Protein AF-A0A450XUZ6-F1 (afdb_monomer_lite)

Radius of gyration: 11.11 Å; chains: 1; bounding box: 23×17×30 Å

pLDDT: mean 81.99, std 12.64, range [54.19, 96.06]

Organism: NCBI:txid2126335

Secondary structure (DSSP, 8-state):
-HHHHHHHHHHHHHHHTS--SEE---S-TTTEEE--SS-PEEPHHHHHHHHHHT-EE--

Sequence (59 aa):
GLPDWISSHVRTFEFFGGVTQLLVPDNLKSAVSRADRYAPQINPTYAELAHHYGTAVLP

Foldseek 3Di:
DLVVVLVVQVVVCVVVVAHDQEAEDPPPCSQFVDDDPPDTHGDPVNVVSCVVRVHYYDD

Structure (mmCIF, N/CA/C/O backbone):
data_AF-A0A450XUZ6-F1
#
_entry.id   AF-A0A450XUZ6-F1
#
loop_
_atom_site.group_PDB
_atom_site.id
_atom_site.type_symbol
_atom_site.label_atom_id
_atom_site.label_alt_id
_atom_site.label_comp_id
_atom_site.label_asym_id
_atom_site.label_entity_id
_atom_site.label_seq_id
_atom_site.pdbx_PDB_ins_code
_atom_site.Cartn_x
_atom_site.Cartn_y
_atom_site.Cartn_z
_atom_site.occupancy
_atom_site.B_iso_or_equiv
_atom_site.auth_seq_id
_atom_site.auth_comp_id
_atom_site.auth_asym_id
_atom_site.auth_atom_id
_atom_site.pdbx_PDB_model_num
ATOM 1 N N . GLY A 1 1 ? 11.258 6.919 2.620 1.00 78.12 1 GLY A N 1
ATOM 2 C CA . GLY A 1 1 ? 11.610 5.625 1.987 1.00 78.12 1 GLY A CA 1
ATOM 3 C C . GLY A 1 1 ? 10.462 4.638 2.128 1.00 78.12 1 GLY A C 1
ATOM 4 O O . GLY A 1 1 ? 9.368 5.065 2.472 1.00 78.12 1 GLY A O 1
ATOM 5 N N . LEU A 1 2 ? 10.683 3.340 1.878 1.00 81.81 2 LEU A N 1
ATOM 6 C CA . LEU A 1 2 ? 9.648 2.299 2.023 1.00 81.81 2 LEU A CA 1
ATOM 7 C C . LEU A 1 2 ? 9.018 2.247 3.436 1.00 81.81 2 LEU A C 1
ATOM 9 O O . LEU A 1 2 ? 7.793 2.213 3.510 1.00 81.81 2 LEU A O 1
ATOM 13 N N . PRO A 1 3 ? 9.781 2.332 4.547 1.00 87.12 3 PRO A N 1
ATOM 14 C CA . PRO A 1 3 ? 9.188 2.318 5.889 1.00 87.12 3 PRO A CA 1
ATOM 15 C C . PRO A 1 3 ? 8.230 3.490 6.144 1.00 87.12 3 PRO A C 1
ATOM 17 O O . PRO A 1 3 ? 7.136 3.296 6.669 1.00 87.12 3 PRO A O 1
ATOM 20 N N . ASP A 1 4 ? 8.601 4.696 5.704 1.00 88.56 4 ASP A N 1
ATOM 21 C CA . ASP A 1 4 ? 7.762 5.892 5.863 1.00 88.56 4 ASP A CA 1
ATOM 22 C C . ASP A 1 4 ? 6.474 5.792 5.037 1.00 88.56 4 ASP A C 1
ATOM 24 O O . ASP A 1 4 ? 5.416 6.244 5.471 1.00 88.56 4 ASP A O 1
ATOM 28 N N . TRP A 1 5 ? 6.555 5.168 3.856 1.00 88.50 5 TRP A N 1
ATOM 29 C CA . TRP A 1 5 ? 5.416 4.945 2.965 1.00 88.50 5 TRP A CA 1
ATOM 30 C C . TRP A 1 5 ? 4.383 4.004 3.592 1.00 88.50 5 TRP A C 1
ATOM 32 O O . TRP A 1 5 ? 3.192 4.318 3.624 1.00 88.50 5 TRP A O 1
ATOM 42 N N . ILE A 1 6 ? 4.854 2.886 4.150 1.00 91.38 6 ILE A N 1
ATOM 43 C CA . ILE A 1 6 ? 4.025 1.912 4.867 1.00 91.38 6 ILE A CA 1
ATOM 44 C C . ILE A 1 6 ? 3.411 2.550 6.115 1.00 91.38 6 ILE A C 1
ATOM 46 O O . ILE A 1 6 ? 2.198 2.498 6.296 1.00 91.3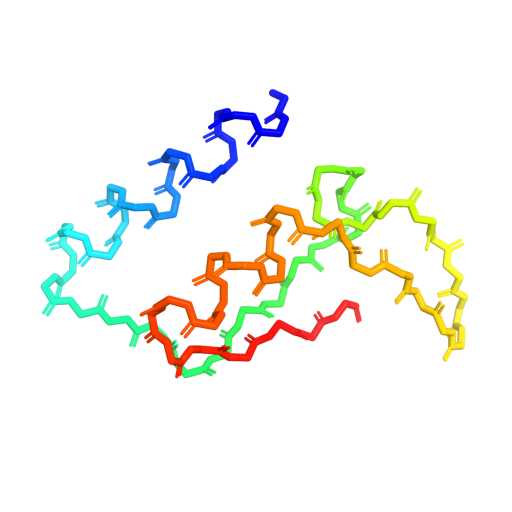8 6 ILE A O 1
ATOM 50 N N . SER A 1 7 ? 4.222 3.220 6.941 1.00 92.62 7 SER A N 1
ATOM 51 C CA . SER A 1 7 ? 3.730 3.867 8.163 1.00 92.62 7 SER A CA 1
ATOM 52 C C . SER A 1 7 ? 2.700 4.961 7.872 1.00 92.62 7 SER A C 1
ATOM 54 O O . SER A 1 7 ? 1.744 5.110 8.631 1.00 92.62 7 SER A O 1
ATOM 56 N N . SER A 1 8 ? 2.853 5.690 6.765 1.00 93.75 8 SER A N 1
ATOM 57 C CA . SER A 1 8 ? 1.861 6.678 6.336 1.00 93.75 8 SER A CA 1
ATOM 58 C C . SER A 1 8 ? 0.516 6.024 6.017 1.00 93.75 8 SER A C 1
ATOM 60 O O . SER A 1 8 ? -0.496 6.503 6.511 1.00 93.75 8 SER A O 1
ATOM 62 N N . HIS A 1 9 ? 0.494 4.897 5.291 1.00 92.62 9 HIS A N 1
ATOM 63 C CA . HIS A 1 9 ? -0.754 4.180 4.986 1.00 92.62 9 HIS A CA 1
ATOM 64 C C . HIS A 1 9 ? -1.448 3.660 6.246 1.00 92.62 9 HIS A C 1
ATOM 66 O O . HIS A 1 9 ? -2.655 3.831 6.383 1.00 92.62 9 HIS A O 1
ATOM 72 N N . VAL A 1 10 ? -0.690 3.091 7.190 1.00 94.50 10 VAL A N 1
ATOM 73 C CA . VAL A 1 10 ? -1.233 2.636 8.482 1.00 94.50 10 VAL A CA 1
ATOM 74 C C . VAL A 1 10 ? -1.928 3.790 9.210 1.00 94.50 10 VAL A C 1
ATOM 76 O O . VAL A 1 10 ? -3.101 3.680 9.557 1.00 94.50 10 VAL A O 1
ATOM 79 N N . ARG A 1 11 ? -1.247 4.935 9.349 1.00 96.06 11 ARG A N 1
ATOM 80 C CA . ARG A 1 11 ? -1.812 6.135 9.990 1.00 96.06 11 ARG A CA 1
ATOM 81 C C . ARG A 1 11 ? -3.026 6.676 9.242 1.00 96.06 11 ARG A C 1
ATOM 83 O O . ARG A 1 11 ? -3.962 7.161 9.865 1.00 96.06 11 ARG A O 1
ATOM 90 N N . THR A 1 12 ? -3.016 6.614 7.913 1.00 94.69 12 THR A N 1
ATOM 91 C CA . THR A 1 12 ? -4.154 7.009 7.081 1.00 94.69 12 THR A CA 1
ATOM 92 C C . THR A 1 12 ? -5.365 6.122 7.355 1.00 94.69 12 THR A C 1
ATOM 94 O O . THR A 1 12 ? -6.451 6.649 7.586 1.00 94.69 12 THR A O 1
ATOM 97 N N . PHE A 1 13 ? -5.194 4.799 7.384 1.00 94.81 13 PHE A N 1
ATOM 98 C CA . PHE A 1 13 ? -6.292 3.877 7.676 1.00 94.81 13 PHE A CA 1
ATOM 99 C C . PHE A 1 13 ? -6.837 4.058 9.094 1.00 94.81 13 PHE A C 1
ATOM 101 O O . PHE A 1 13 ? -8.051 4.076 9.287 1.00 94.81 13 PHE A O 1
ATOM 108 N N . GLU A 1 14 ? -5.957 4.266 10.076 1.00 94.62 14 GLU A N 1
ATOM 109 C CA . GLU A 1 14 ? -6.349 4.588 11.453 1.00 94.62 14 GLU A CA 1
ATOM 110 C C . GLU A 1 14 ? -7.141 5.896 11.529 1.00 94.62 14 GLU A C 1
ATOM 112 O O . GLU A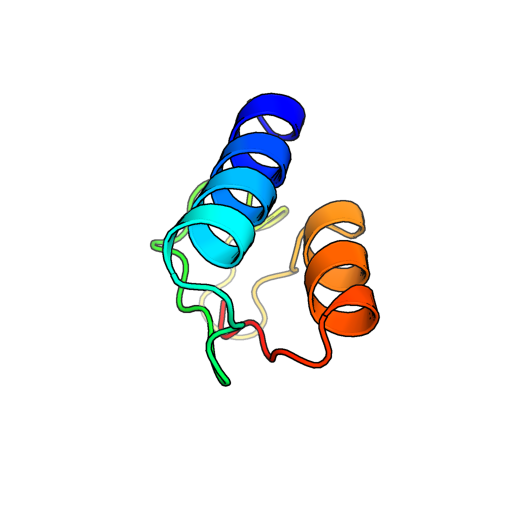 1 14 ? -8.201 5.939 12.149 1.00 94.62 14 GLU A O 1
ATOM 117 N N . PHE A 1 15 ? -6.664 6.951 10.862 1.00 94.75 15 PHE A N 1
ATOM 118 C CA . PHE A 1 15 ? -7.320 8.257 10.850 1.00 94.75 15 PHE A CA 1
ATOM 119 C C . PHE A 1 15 ? -8.732 8.196 10.258 1.00 94.75 15 PHE A C 1
ATOM 121 O O . PHE A 1 15 ? -9.656 8.800 10.800 1.00 94.75 15 PHE A O 1
ATOM 128 N N . PHE A 1 16 ? -8.912 7.457 9.162 1.00 92.75 16 PHE A N 1
ATOM 129 C CA . PHE A 1 16 ? -10.219 7.291 8.526 1.00 92.75 16 PHE A CA 1
ATOM 130 C C . PHE A 1 16 ? -11.088 6.206 9.181 1.00 92.75 16 PHE A C 1
ATOM 132 O O . PHE A 1 16 ? -12.263 6.089 8.836 1.00 92.75 16 PHE A O 1
ATOM 139 N N . GLY A 1 17 ? -10.543 5.420 10.116 1.00 93.25 17 GLY A N 1
ATOM 140 C CA . GLY A 1 17 ? -11.245 4.302 10.751 1.00 93.25 17 GLY A CA 1
ATOM 141 C C . GLY A 1 17 ? -11.593 3.169 9.779 1.00 93.25 17 GLY A C 1
ATOM 142 O O . GLY A 1 17 ? -12.559 2.441 10.005 1.00 93.25 17 GLY A O 1
ATOM 143 N N . GLY A 1 18 ? -10.848 3.034 8.680 1.00 92.12 18 GLY A N 1
ATOM 144 C CA . GLY A 1 18 ? -11.154 2.098 7.604 1.00 92.12 18 GLY A CA 1
ATOM 145 C C . GLY A 1 18 ? -10.070 2.038 6.532 1.00 92.12 18 GLY A C 1
ATOM 146 O O . GLY A 1 18 ? -9.126 2.823 6.522 1.00 92.12 18 GLY A O 1
ATOM 147 N N . VAL A 1 19 ? -10.213 1.085 5.612 1.00 94.38 19 VAL A N 1
ATOM 148 C CA . VAL A 1 19 ? -9.244 0.811 4.542 1.00 94.38 19 VAL A CA 1
ATOM 149 C C . VAL A 1 19 ? -9.909 1.053 3.190 1.00 94.38 19 VAL A C 1
ATOM 151 O O . VAL A 1 19 ? -11.072 0.710 2.979 1.00 94.38 19 VAL A O 1
ATOM 154 N N . THR A 1 20 ? -9.169 1.636 2.252 1.00 90.50 20 THR A N 1
ATOM 155 C CA . THR A 1 20 ? -9.597 1.767 0.854 1.00 90.50 20 THR A CA 1
ATOM 156 C C . THR A 1 20 ? -9.640 0.405 0.165 1.00 90.50 20 THR A C 1
ATOM 158 O O . THR A 1 20 ? -8.787 -0.434 0.411 1.00 90.50 20 THR A O 1
ATOM 161 N N . GLN A 1 21 ? -10.553 0.181 -0.778 1.00 90.00 21 GLN A N 1
ATOM 162 C CA . GLN A 1 21 ? -10.564 -1.076 -1.547 1.00 90.00 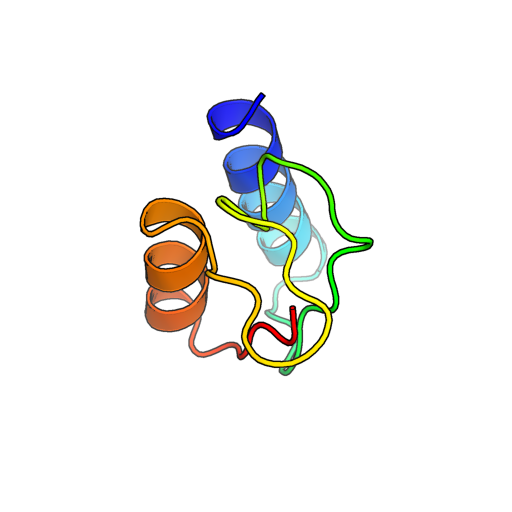21 GLN A CA 1
ATOM 163 C C . GLN A 1 21 ? -9.425 -1.165 -2.576 1.00 90.00 21 GLN A C 1
ATOM 165 O O . GLN A 1 21 ? -9.003 -2.263 -2.931 1.00 90.00 21 GLN A O 1
ATOM 170 N N . LEU A 1 22 ? -8.929 -0.016 -3.044 1.00 89.19 22 LEU A N 1
ATOM 171 C CA . LEU A 1 22 ? -7.895 0.077 -4.067 1.00 89.19 22 LEU A CA 1
ATOM 172 C C . LEU A 1 22 ? -6.929 1.225 -3.761 1.00 89.19 22 LEU A C 1
ATOM 174 O O . LEU A 1 22 ? -7.357 2.356 -3.536 1.00 89.19 22 LEU A O 1
ATOM 178 N N . LEU A 1 23 ? -5.636 0.929 -3.801 1.00 89.12 23 LEU A N 1
ATOM 179 C CA . LEU A 1 23 ? -4.529 1.877 -3.755 1.00 89.12 23 LEU A CA 1
ATOM 180 C C . LEU A 1 23 ? -3.925 1.994 -5.158 1.00 89.12 23 LEU A C 1
ATOM 182 O O . LEU A 1 23 ? -3.614 0.980 -5.779 1.00 89.12 23 LEU A O 1
ATOM 186 N N . VAL A 1 24 ? -3.736 3.218 -5.649 1.00 87.31 24 VAL A N 1
ATOM 187 C CA . VAL A 1 24 ? -3.138 3.491 -6.968 1.00 87.31 24 VAL A CA 1
ATOM 188 C C . VAL A 1 24 ? -1.896 4.372 -6.774 1.00 87.31 24 VAL A C 1
ATOM 190 O O . VAL A 1 24 ? -2.014 5.598 -6.791 1.00 87.31 24 VAL A O 1
ATOM 193 N N . PRO A 1 25 ? -0.720 3.788 -6.478 1.00 77.62 25 PRO A N 1
ATOM 194 C CA . PRO A 1 25 ? 0.530 4.535 -6.360 1.00 77.62 25 PRO A CA 1
ATOM 195 C C . PRO A 1 25 ? 0.986 5.124 -7.703 1.00 77.62 25 PRO A C 1
ATOM 197 O O . PRO A 1 25 ? 0.843 4.524 -8.759 1.00 77.62 25 PRO A O 1
ATOM 200 N N . ASP A 1 26 ? 1.631 6.284 -7.659 1.00 76.75 26 ASP A N 1
ATOM 201 C CA . ASP A 1 26 ? 2.055 7.077 -8.818 1.00 76.75 26 ASP A CA 1
ATOM 202 C C . ASP A 1 26 ? 3.439 6.681 -9.388 1.00 76.75 26 ASP A C 1
ATOM 204 O O . ASP A 1 26 ? 4.195 7.531 -9.856 1.00 76.75 26 ASP A O 1
ATOM 208 N N . ASN A 1 27 ? 3.783 5.385 -9.391 1.00 65.06 27 ASN A N 1
ATOM 209 C CA . ASN A 1 27 ? 5.103 4.830 -9.767 1.00 65.06 27 ASN A CA 1
ATOM 210 C C . ASN A 1 27 ? 6.284 5.156 -8.823 1.00 65.06 27 ASN A C 1
ATOM 212 O O . ASN A 1 27 ? 7.454 5.039 -9.205 1.00 65.06 27 ASN A O 1
ATOM 216 N N . LEU A 1 28 ? 6.029 5.515 -7.562 1.00 67.31 28 LEU A N 1
ATOM 217 C CA . LEU A 1 28 ? 7.090 5.684 -6.564 1.00 67.31 28 LEU A CA 1
ATOM 218 C C . LEU A 1 28 ? 7.880 4.374 -6.350 1.00 67.31 28 LEU A C 1
ATOM 220 O O . LEU A 1 28 ? 7.280 3.325 -6.131 1.00 67.31 28 LEU A O 1
ATOM 224 N N . LYS A 1 29 ? 9.223 4.429 -6.278 1.00 66.00 29 LYS A N 1
ATOM 225 C CA . LYS A 1 29 ? 10.089 3.246 -6.018 1.00 66.00 29 LYS A CA 1
ATOM 226 C C . LYS A 1 29 ? 9.723 2.447 -4.754 1.00 66.00 29 LYS A C 1
ATOM 228 O O . LYS A 1 29 ? 10.022 1.261 -4.652 1.00 66.00 29 LYS A O 1
ATOM 233 N N . SER A 1 30 ? 9.115 3.106 -3.767 1.00 64.56 30 SER A N 1
ATOM 234 C CA . SER A 1 30 ? 8.629 2.469 -2.537 1.00 64.56 30 SER A CA 1
ATOM 235 C C . SER A 1 30 ? 7.387 1.601 -2.771 1.00 64.56 30 SER A C 1
ATOM 237 O O . SER A 1 30 ? 7.166 0.654 -2.031 1.00 64.56 30 SER A O 1
ATOM 239 N N . ALA A 1 31 ? 6.585 1.905 -3.788 1.00 60.31 31 ALA A N 1
ATOM 240 C CA . ALA A 1 31 ? 5.408 1.128 -4.161 1.00 60.31 31 ALA A CA 1
ATOM 241 C C . ALA A 1 31 ? 5.708 0.161 -5.319 1.00 60.31 31 ALA A C 1
ATOM 243 O O . ALA A 1 31 ? 5.244 -0.977 -5.311 1.00 60.31 31 ALA A O 1
ATOM 244 N N . VAL A 1 32 ? 6.546 0.591 -6.267 1.00 63.91 32 VAL A N 1
ATOM 245 C CA . VAL A 1 32 ? 6.908 -0.133 -7.488 1.00 63.91 32 VAL A CA 1
ATOM 246 C C . VAL A 1 32 ? 8.414 -0.407 -7.486 1.00 63.91 32 VAL A C 1
ATOM 248 O O . VAL A 1 32 ? 9.231 0.497 -7.647 1.00 63.91 32 VAL A O 1
ATOM 251 N N . SER A 1 33 ? 8.802 -1.667 -7.289 1.00 65.75 33 SER A N 1
ATOM 252 C CA . SER A 1 33 ? 10.208 -2.096 -7.225 1.00 65.75 33 SER A CA 1
ATOM 253 C C . SER A 1 33 ? 10.892 -2.066 -8.596 1.00 65.75 33 SER A C 1
ATOM 255 O O . SER A 1 33 ? 12.080 -1.752 -8.696 1.00 65.75 33 SER A O 1
ATOM 257 N N . ARG A 1 34 ? 10.129 -2.313 -9.666 1.00 61.34 34 ARG A N 1
ATOM 258 C CA . ARG A 1 34 ? 10.549 -2.138 -11.058 1.00 61.34 34 ARG A CA 1
ATOM 259 C C . ARG A 1 34 ? 9.408 -1.522 -11.854 1.00 61.34 34 ARG A C 1
ATOM 261 O O . ARG A 1 34 ? 8.379 -2.165 -12.045 1.00 61.34 34 ARG A O 1
ATOM 268 N N . ALA A 1 35 ? 9.619 -0.293 -12.322 1.00 59.41 35 ALA A N 1
ATOM 269 C CA . ALA A 1 35 ? 8.712 0.355 -13.256 1.00 59.41 35 ALA A CA 1
ATOM 270 C C . ALA A 1 35 ? 8.797 -0.377 -14.603 1.00 59.41 35 ALA A C 1
ATOM 272 O O . ALA A 1 35 ? 9.849 -0.404 -15.243 1.00 59.41 35 ALA A O 1
ATOM 273 N N . ASP A 1 36 ? 7.699 -1.001 -15.004 1.00 61.16 36 ASP A N 1
ATOM 274 C CA . ASP A 1 36 ? 7.517 -1.635 -16.303 1.00 61.16 36 ASP A CA 1
ATOM 275 C C . ASP A 1 36 ? 6.170 -1.154 -16.844 1.00 61.16 36 ASP A C 1
ATOM 277 O O . ASP A 1 36 ? 5.223 -0.975 -16.084 1.00 61.16 36 ASP A O 1
ATOM 281 N N . ARG A 1 37 ? 6.086 -0.885 -18.147 1.00 54.66 37 ARG A N 1
ATOM 282 C CA . ARG A 1 37 ? 4.866 -0.341 -18.761 1.00 54.66 37 ARG A CA 1
ATOM 283 C C . ARG A 1 37 ? 3.734 -1.380 -18.837 1.00 54.66 37 ARG A C 1
ATOM 285 O O . ARG A 1 37 ? 2.588 -0.993 -19.035 1.00 54.66 37 ARG A O 1
ATOM 292 N N . TYR A 1 38 ? 4.051 -2.668 -18.699 1.00 54.19 38 TYR A N 1
ATOM 293 C CA . TYR A 1 38 ? 3.126 -3.786 -18.888 1.00 54.19 38 TYR A CA 1
ATOM 294 C C . TYR A 1 38 ? 3.026 -4.713 -17.669 1.00 54.19 38 TYR A C 1
ATOM 296 O O . TYR A 1 38 ? 1.976 -5.316 -17.467 1.00 54.19 38 TYR A O 1
ATOM 304 N N . ALA A 1 39 ? 4.081 -4.834 -16.857 1.00 56.66 39 ALA A N 1
ATOM 305 C CA . ALA A 1 39 ? 4.079 -5.659 -15.644 1.00 56.66 39 ALA A CA 1
ATOM 306 C C . ALA A 1 39 ? 4.907 -5.027 -14.507 1.00 56.66 39 ALA A C 1
ATOM 308 O O . ALA A 1 39 ? 5.956 -5.564 -14.129 1.00 56.66 39 ALA A O 1
ATOM 309 N N . PRO A 1 40 ? 4.492 -3.861 -13.981 1.00 66.00 40 PRO A N 1
ATOM 310 C CA . PRO A 1 40 ? 5.193 -3.231 -12.871 1.00 66.00 40 PRO A CA 1
ATOM 311 C C . PRO A 1 40 ? 5.165 -4.151 -11.645 1.00 66.00 40 PRO A C 1
ATOM 313 O O . PRO A 1 40 ? 4.127 -4.680 -11.242 1.00 66.00 40 PRO A O 1
ATOM 316 N N . GLN A 1 41 ? 6.341 -4.379 -11.063 1.00 69.88 41 GLN A N 1
ATOM 317 C CA . GLN A 1 41 ? 6.469 -5.243 -9.894 1.00 69.88 41 GLN A CA 1
ATOM 318 C C . GLN A 1 41 ? 6.225 -4.422 -8.636 1.00 69.88 41 GLN A C 1
ATOM 320 O O . GLN A 1 41 ? 6.929 -3.446 -8.370 1.00 69.88 41 GLN A O 1
ATOM 325 N N . ILE A 1 42 ? 5.235 -4.829 -7.847 1.00 77.06 42 ILE A N 1
ATOM 326 C CA . ILE A 1 42 ? 4.946 -4.203 -6.559 1.00 77.06 42 ILE A CA 1
ATOM 327 C C . ILE A 1 42 ? 6.069 -4.557 -5.580 1.00 77.06 42 ILE A C 1
ATOM 329 O O . ILE A 1 42 ? 6.644 -5.647 -5.620 1.00 77.06 42 ILE A O 1
ATOM 333 N N . ASN A 1 43 ? 6.413 -3.623 -4.699 1.00 82.62 43 ASN A N 1
ATOM 334 C CA . ASN A 1 43 ? 7.303 -3.921 -3.587 1.00 82.62 43 ASN A CA 1
ATOM 335 C C . ASN A 1 43 ? 6.683 -5.013 -2.677 1.00 82.62 43 ASN A C 1
ATOM 337 O O . ASN A 1 43 ? 5.544 -4.829 -2.246 1.00 82.62 43 ASN A O 1
ATOM 341 N N . PRO A 1 44 ? 7.397 -6.103 -2.327 1.00 85.56 44 PRO A N 1
ATOM 342 C CA . PRO A 1 44 ? 6.843 -7.186 -1.508 1.00 85.56 44 PRO A CA 1
ATOM 343 C C . PRO A 1 44 ? 6.209 -6.713 -0.195 1.00 85.56 44 PRO A C 1
ATOM 345 O O . PRO A 1 44 ? 5.102 -7.123 0.131 1.00 85.56 44 PRO A O 1
ATOM 348 N N . THR A 1 45 ? 6.840 -5.769 0.507 1.00 85.81 45 THR A N 1
ATOM 349 C CA . THR A 1 45 ? 6.301 -5.209 1.757 1.00 85.81 45 THR A CA 1
ATOM 350 C C . THR A 1 45 ? 5.020 -4.404 1.524 1.00 85.81 45 THR A C 1
ATOM 352 O O . THR A 1 45 ? 4.127 -4.390 2.368 1.00 85.81 45 THR A O 1
ATOM 355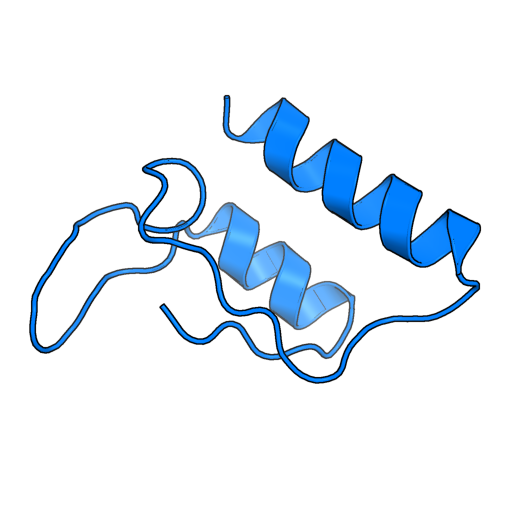 N N . TYR A 1 46 ? 4.892 -3.736 0.374 1.00 87.44 46 TYR A N 1
ATOM 356 C CA . TYR A 1 46 ? 3.662 -3.016 0.034 1.00 87.44 46 TYR A CA 1
ATOM 357 C C . TYR A 1 46 ? 2.533 -3.975 -0.367 1.00 87.44 46 TYR A C 1
ATOM 359 O O . TYR A 1 46 ? 1.381 -3.746 -0.005 1.00 87.44 46 TYR A O 1
ATOM 367 N N . ALA A 1 47 ? 2.864 -5.091 -1.024 1.00 87.25 47 ALA A N 1
ATOM 368 C CA . ALA A 1 47 ? 1.917 -6.172 -1.286 1.00 87.25 47 ALA A CA 1
ATOM 369 C C . ALA A 1 47 ? 1.448 -6.863 0.012 1.00 87.25 47 ALA A C 1
ATOM 371 O O . ALA A 1 47 ? 0.265 -7.162 0.155 1.00 87.25 47 ALA A O 1
ATOM 372 N N . GLU A 1 48 ? 2.340 -7.063 0.986 1.00 89.12 48 GLU A N 1
ATOM 373 C CA . GLU A 1 48 ? 1.985 -7.590 2.311 1.00 89.12 48 GLU A CA 1
ATOM 374 C C . GLU A 1 48 ? 1.045 -6.652 3.074 1.00 89.12 48 GLU A C 1
ATOM 376 O O . GLU A 1 48 ? 0.067 -7.118 3.659 1.00 89.12 48 GLU A O 1
ATOM 381 N N . LEU A 1 49 ? 1.283 -5.335 3.025 1.00 90.94 49 LEU A N 1
ATOM 382 C CA . LEU A 1 49 ? 0.353 -4.344 3.577 1.00 90.94 49 LEU A CA 1
ATOM 383 C C . LEU A 1 49 ? -1.027 -4.459 2.916 1.00 90.94 49 LEU A C 1
ATOM 385 O O . LEU A 1 49 ? -2.042 -4.464 3.612 1.00 90.94 49 LEU A O 1
ATOM 389 N N . ALA A 1 50 ? -1.063 -4.595 1.589 1.00 90.88 50 ALA A N 1
ATOM 390 C CA . ALA A 1 50 ? -2.307 -4.746 0.849 1.00 90.88 50 ALA A CA 1
ATOM 391 C C . ALA A 1 50 ? -3.091 -5.991 1.303 1.00 90.88 50 ALA A C 1
ATOM 393 O O . ALA A 1 50 ? -4.274 -5.905 1.631 1.00 90.88 50 ALA A O 1
ATOM 394 N N . HIS A 1 51 ? -2.400 -7.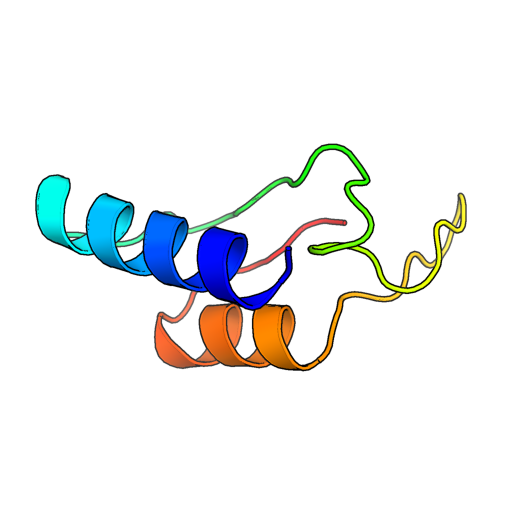125 1.437 1.00 91.50 51 HIS A N 1
ATOM 395 C CA . HIS A 1 51 ? -2.979 -8.371 1.931 1.00 91.50 51 HIS A CA 1
ATOM 396 C C . HIS A 1 51 ? -3.458 -8.269 3.388 1.00 91.50 51 HIS A C 1
ATOM 398 O O . HIS A 1 51 ? -4.548 -8.738 3.705 1.00 91.50 51 HIS A O 1
ATOM 404 N N . HIS A 1 52 ? -2.680 -7.637 4.274 1.00 92.19 52 HIS A N 1
ATOM 405 C CA . HIS A 1 52 ? -3.027 -7.487 5.691 1.00 92.19 52 HIS A CA 1
ATOM 406 C C . HIS A 1 52 ? -4.336 -6.718 5.896 1.00 92.19 52 HIS A C 1
ATOM 408 O O . HIS A 1 52 ? -5.165 -7.110 6.715 1.00 92.19 52 HIS A O 1
ATOM 414 N N . TYR A 1 53 ? -4.531 -5.645 5.130 1.00 91.19 53 TYR A N 1
ATOM 415 C CA . TYR A 1 53 ? -5.712 -4.793 5.234 1.00 91.19 53 TYR A CA 1
ATOM 416 C C . TYR A 1 53 ? -6.844 -5.176 4.266 1.00 91.19 53 TYR A C 1
ATOM 418 O O . TYR A 1 53 ? -7.885 -4.521 4.261 1.00 91.19 53 TYR A O 1
ATOM 426 N N . GLY A 1 54 ? -6.668 -6.222 3.450 1.00 91.38 54 GLY A N 1
ATOM 427 C CA . GLY A 1 54 ? -7.670 -6.657 2.472 1.00 91.38 54 GLY A CA 1
ATOM 428 C C . GLY A 1 54 ? -7.918 -5.644 1.348 1.00 91.38 54 GLY A C 1
ATOM 429 O O . GLY A 1 54 ? -9.040 -5.531 0.859 1.00 91.38 54 GLY A O 1
ATOM 430 N N . THR A 1 55 ? -6.889 -4.892 0.954 1.00 91.69 55 THR A N 1
ATOM 431 C CA . THR A 1 55 ? -6.941 -3.905 -0.134 1.00 91.69 55 THR A CA 1
ATOM 432 C C . THR A 1 55 ? -6.163 -4.384 -1.357 1.00 91.69 55 THR A C 1
ATOM 434 O O . THR A 1 55 ? -5.278 -5.232 -1.255 1.00 91.69 55 THR A O 1
ATOM 437 N N . ALA A 1 56 ? -6.495 -3.858 -2.533 1.00 88.75 56 ALA A N 1
ATOM 438 C CA . ALA A 1 56 ? -5.754 -4.106 -3.762 1.00 88.75 56 ALA A CA 1
ATOM 439 C C . ALA A 1 56 ? -4.788 -2.950 -4.054 1.00 88.75 56 ALA A C 1
ATOM 441 O O . ALA A 1 56 ? -5.089 -1.794 -3.771 1.00 88.75 56 ALA A O 1
ATOM 442 N N . VAL A 1 57 ? -3.644 -3.248 -4.668 1.00 87.19 57 VAL A N 1
AT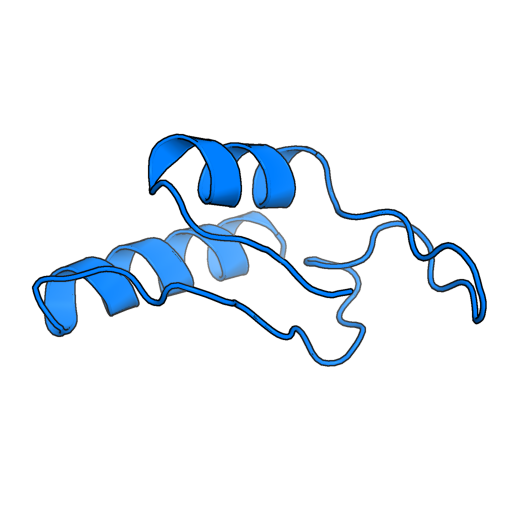OM 443 C CA . VAL A 1 57 ? -2.717 -2.234 -5.190 1.00 87.19 57 VAL A CA 1
ATOM 444 C C . VAL A 1 57 ? -2.700 -2.361 -6.706 1.00 87.19 57 VAL A C 1
ATOM 446 O O . VAL A 1 57 ? -2.391 -3.434 -7.225 1.00 87.19 57 VAL A O 1
ATOM 449 N N . LEU A 1 58 ? -3.037 -1.278 -7.402 1.00 82.69 58 LEU A N 1
ATOM 450 C CA . LEU A 1 58 ? -2.884 -1.161 -8.847 1.00 82.69 58 LEU A CA 1
ATOM 451 C C . LEU A 1 58 ? -1.601 -0.374 -9.137 1.00 82.69 58 LEU A C 1
ATOM 453 O O . LEU A 1 58 ? -1.597 0.840 -8.933 1.00 82.69 58 LEU A O 1
ATOM 457 N N . PRO A 1 59 ? -0.519 -1.052 -9.537 1.00 71.25 59 PRO A N 1
ATOM 458 C CA . PRO A 1 59 ? 0.737 -0.403 -9.888 1.00 71.25 59 PRO A CA 1
ATOM 459 C C . PRO A 1 59 ? 0.670 0.379 -11.206 1.00 71.25 59 PRO A C 1
ATOM 461 O O . PRO A 1 59 ? -0.190 0.059 -12.061 1.00 71.25 59 PRO A O 1
#